Protein AF-A0A432FBJ6-F1 (afdb_monomer_lite)

Foldseek 3Di:
DVVVVVVVVLVVVVVVLVVVLQVLCVVVVHHDDDDPVVCCVPPPQDDDDDDDDDPVRVLVNVLVVLVVVLVVLVPDPDDPSRVVSSVVSNVSSVVVD

Radius of gyration: 14.7 Å; chains: 1; bounding box: 38×29×35 Å

Structure (mmCIF, N/CA/C/O backbone):
data_AF-A0A432FBJ6-F1
#
_entry.id   AF-A0A432FBJ6-F1
#
loop_
_atom_site.group_PDB
_atom_site.id
_atom_site.type_symbol
_atom_site.label_atom_id
_atom_site.label_alt_id
_atom_site.label_comp_id
_atom_site.label_asym_id
_atom_site.label_entity_id
_atom_site.label_seq_id
_atom_site.pdbx_PDB_ins_code
_atom_site.Cartn_x
_atom_site.Cartn_y
_atom_site.Cartn_z
_atom_site.occupancy
_atom_site.B_iso_or_equiv
_atom_site.auth_seq_id
_atom_site.auth_comp_id
_atom_site.auth_asym_id
_atom_site.auth_atom_id
_atom_site.pdbx_PDB_model_num
ATOM 1 N N . MET A 1 1 ? -23.189 3.263 8.863 1.00 60.72 1 MET A N 1
ATOM 2 C CA . MET A 1 1 ? -23.320 3.720 7.457 1.00 60.72 1 MET A CA 1
ATOM 3 C C . MET A 1 1 ? -22.281 4.771 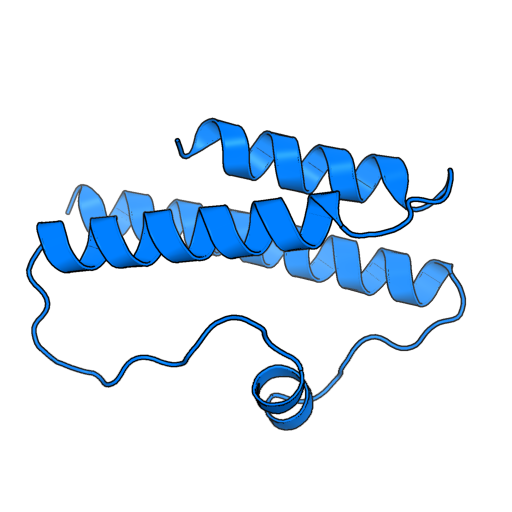7.073 1.00 60.72 1 MET A C 1
ATOM 5 O O . MET A 1 1 ? -21.656 4.575 6.045 1.00 60.72 1 MET A O 1
ATOM 9 N N . ALA A 1 2 ? -22.058 5.837 7.857 1.00 80.06 2 ALA A N 1
ATOM 10 C CA . ALA A 1 2 ? -21.057 6.865 7.520 1.00 80.06 2 ALA A CA 1
ATOM 11 C C . ALA A 1 2 ? -19.620 6.310 7.421 1.00 80.06 2 ALA A C 1
ATOM 13 O O . ALA A 1 2 ? -18.978 6.478 6.392 1.00 80.06 2 ALA A O 1
ATOM 14 N N . TYR A 1 3 ? -19.168 5.557 8.431 1.00 82.38 3 TYR A N 1
ATOM 15 C CA . TYR A 1 3 ? -17.827 4.955 8.433 1.00 82.38 3 TYR A CA 1
ATOM 16 C C . TYR A 1 3 ? -17.618 3.919 7.329 1.00 82.38 3 TYR A C 1
ATOM 18 O O . TYR A 1 3 ? -16.555 3.894 6.736 1.00 82.38 3 TYR A O 1
ATOM 26 N N . HIS A 1 4 ? -18.644 3.129 6.996 1.00 86.25 4 HIS A N 1
ATOM 27 C CA . HIS A 1 4 ? -18.567 2.159 5.901 1.00 86.25 4 HIS A CA 1
ATOM 28 C C . HIS A 1 4 ? -18.271 2.838 4.558 1.00 86.25 4 HIS A C 1
ATOM 30 O O . HIS A 1 4 ? -17.333 2.441 3.877 1.00 86.25 4 HIS A O 1
ATOM 36 N N . LYS A 1 5 ? -19.003 3.914 4.232 1.00 88.69 5 LYS A N 1
ATOM 37 C CA . LYS A 1 5 ? -18.757 4.702 3.016 1.00 88.69 5 LYS A CA 1
ATOM 38 C C . LYS A 1 5 ? -17.372 5.345 3.010 1.00 88.69 5 LYS A C 1
ATOM 40 O O . LYS A 1 5 ? -16.751 5.436 1.962 1.00 88.69 5 LYS A O 1
ATOM 45 N N . LEU A 1 6 ? -16.898 5.796 4.172 1.00 87.56 6 LEU A N 1
ATOM 46 C CA . LEU A 1 6 ? -15.572 6.395 4.301 1.00 87.56 6 LEU A CA 1
ATOM 47 C C . LEU A 1 6 ? -14.468 5.358 4.062 1.00 87.56 6 LEU A C 1
ATOM 49 O O . LEU A 1 6 ? -13.568 5.600 3.268 1.00 87.56 6 LEU A O 1
ATOM 53 N N . THR A 1 7 ? -14.566 4.186 4.692 1.00 89.25 7 THR A N 1
ATOM 54 C CA . THR A 1 7 ? -13.601 3.096 4.492 1.00 89.25 7 THR A CA 1
ATOM 55 C C . THR A 1 7 ? -13.638 2.536 3.072 1.00 89.25 7 THR A C 1
ATOM 57 O O . THR A 1 7 ? -12.599 2.160 2.543 1.00 89.25 7 THR A O 1
ATOM 60 N N . GLU A 1 8 ? -14.816 2.500 2.445 1.00 91.81 8 GLU A N 1
ATOM 61 C CA . GLU A 1 8 ? -14.994 2.061 1.057 1.00 91.81 8 GLU A CA 1
ATOM 62 C C . GLU A 1 8 ? -14.345 3.045 0.079 1.00 91.81 8 GLU A C 1
ATOM 64 O O . GLU A 1 8 ? -13.517 2.637 -0.725 1.00 91.81 8 GLU A O 1
ATOM 69 N N . ALA A 1 9 ? -14.612 4.347 0.219 1.00 90.50 9 ALA A N 1
ATOM 70 C CA . ALA A 1 9 ? -13.982 5.373 -0.612 1.00 90.50 9 ALA A CA 1
ATOM 71 C C . ALA A 1 9 ? -12.451 5.401 -0.449 1.00 90.50 9 ALA A C 1
ATOM 73 O O . ALA A 1 9 ? -11.724 5.591 -1.425 1.00 90.50 9 ALA A O 1
ATOM 74 N N . LEU A 1 10 ? -11.953 5.185 0.775 1.00 90.94 10 LEU A N 1
ATOM 75 C CA . LEU A 1 10 ? -10.519 5.056 1.029 1.00 90.94 10 LEU A CA 1
ATOM 76 C C . LEU A 1 10 ? -9.934 3.848 0.286 1.00 90.94 10 LEU A C 1
ATOM 78 O O . LEU A 1 10 ? -8.912 3.978 -0.382 1.00 90.94 10 LEU A O 1
ATOM 82 N N . TYR A 1 11 ? -10.591 2.690 0.378 1.00 91.38 11 TYR A N 1
ATOM 83 C CA . TYR A 1 11 ? -10.171 1.474 -0.314 1.00 91.38 11 TYR A CA 1
ATOM 84 C C . TYR A 1 11 ? -10.166 1.647 -1.840 1.00 91.38 11 TYR A C 1
ATOM 86 O O . TYR A 1 11 ? -9.180 1.302 -2.487 1.00 91.38 11 TYR A O 1
ATOM 94 N N . GLU A 1 12 ? -11.227 2.224 -2.409 1.00 93.19 12 GLU A N 1
ATOM 95 C CA . GLU A 1 12 ? -11.331 2.495 -3.849 1.00 93.19 12 GLU A CA 1
ATOM 96 C C . GLU A 1 12 ? -10.232 3.447 -4.343 1.00 93.19 12 GLU A C 1
ATOM 98 O O . GLU A 1 12 ? -9.643 3.226 -5.400 1.00 93.19 12 GLU A O 1
ATOM 103 N N . GLY A 1 13 ? -9.904 4.484 -3.569 1.00 91.06 13 GLY A N 1
ATOM 104 C CA . GLY A 1 13 ? -8.803 5.383 -3.913 1.00 91.06 13 GLY A CA 1
ATOM 105 C C . GLY A 1 13 ? -7.437 4.697 -3.838 1.00 91.06 13 GLY A C 1
ATOM 106 O O . GLY A 1 13 ? -6.620 4.835 -4.747 1.00 91.06 13 GLY A O 1
ATOM 107 N N . LEU A 1 14 ? -7.201 3.902 -2.789 1.00 90.31 14 LEU A N 1
ATOM 108 C CA . LEU A 1 14 ? -5.942 3.176 -2.615 1.00 90.31 14 LEU A CA 1
ATOM 109 C C . LEU A 1 14 ? -5.722 2.114 -3.694 1.00 90.31 14 LEU A C 1
ATOM 111 O O . LEU A 1 14 ? -4.590 1.947 -4.140 1.00 90.31 14 LEU A O 1
ATOM 115 N N . ILE A 1 15 ? -6.769 1.407 -4.129 1.00 90.56 15 ILE A N 1
ATOM 116 C CA . ILE A 1 15 ? -6.613 0.379 -5.163 1.00 90.56 15 ILE A CA 1
ATOM 117 C C . ILE A 1 15 ? -6.319 0.982 -6.541 1.00 90.56 15 ILE A C 1
ATOM 119 O O . ILE A 1 15 ? -5.569 0.384 -7.307 1.00 90.56 15 ILE A O 1
ATOM 123 N N . GLY A 1 16 ? -6.834 2.183 -6.833 1.00 91.31 16 GLY A N 1
ATOM 124 C CA . GLY A 1 16 ? -6.457 2.933 -8.034 1.00 91.31 16 GLY A CA 1
ATOM 125 C C . GLY A 1 16 ? -4.971 3.297 -8.027 1.00 91.31 16 GLY A C 1
ATOM 126 O O . GLY A 1 16 ? -4.241 2.954 -8.953 1.00 91.31 16 GLY A O 1
ATOM 127 N N . LEU A 1 17 ? -4.494 3.885 -6.925 1.00 90.75 17 LEU A N 1
ATOM 128 C CA . LEU A 1 17 ? -3.074 4.215 -6.753 1.00 90.75 17 LEU A CA 1
ATOM 129 C C . LEU A 1 17 ? -2.174 2.976 -6.791 1.00 90.75 17 LEU A C 1
ATOM 131 O O . LEU A 1 17 ? -1.043 3.034 -7.271 1.00 90.75 17 LEU A O 1
ATOM 135 N N . PHE A 1 18 ? -2.658 1.848 -6.275 1.00 90.44 18 PHE A N 1
ATOM 136 C CA . PHE A 1 18 ? -1.928 0.587 -6.293 1.00 90.44 18 PHE A CA 1
ATOM 137 C C . PHE A 1 18 ? -1.632 0.117 -7.724 1.00 90.44 18 PHE A C 1
ATOM 139 O O . PHE A 1 18 ? -0.497 -0.273 -8.011 1.00 90.44 18 PHE A O 1
ATOM 146 N N . ASP A 1 19 ? -2.623 0.190 -8.615 1.00 91.44 19 ASP A N 1
ATOM 147 C CA . ASP A 1 19 ? -2.464 -0.161 -10.028 1.00 91.44 19 ASP A CA 1
ATOM 148 C C . ASP A 1 19 ? -1.515 0.814 -10.737 1.00 91.44 19 ASP A C 1
ATOM 150 O O . ASP A 1 19 ? -0.534 0.395 -11.352 1.00 91.44 19 ASP A O 1
ATOM 154 N N . GLU A 1 20 ? -1.700 2.120 -10.536 1.00 92.50 20 GLU A N 1
ATOM 155 C CA . GLU A 1 20 ? -0.831 3.145 -11.122 1.00 92.50 20 GLU A CA 1
ATOM 156 C C . GLU A 1 20 ? 0.637 2.981 -10.698 1.00 92.50 20 GLU A C 1
ATOM 158 O O . GLU A 1 20 ? 1.554 3.081 -11.521 1.00 92.50 20 GLU A O 1
ATOM 163 N N . VAL A 1 21 ? 0.894 2.675 -9.422 1.00 91.31 21 VAL A N 1
ATOM 164 C CA . VAL A 1 21 ? 2.247 2.375 -8.933 1.00 91.31 21 VAL A CA 1
ATOM 165 C C . VAL A 1 21 ? 2.808 1.128 -9.622 1.00 91.31 21 VAL A C 1
ATOM 167 O O . VAL A 1 21 ? 3.968 1.142 -10.048 1.00 91.31 21 VAL A O 1
ATOM 170 N N . ALA A 1 22 ? 2.015 0.064 -9.773 1.00 92.00 22 ALA A N 1
ATOM 171 C CA . ALA A 1 22 ? 2.440 -1.153 -10.461 1.00 92.00 22 ALA A CA 1
ATOM 172 C C . ALA A 1 22 ? 2.775 -0.891 -11.941 1.00 92.00 22 ALA A C 1
ATOM 174 O O . ALA A 1 22 ? 3.836 -1.311 -12.416 1.00 92.00 22 ALA A O 1
ATOM 175 N N . GLU A 1 23 ? 1.949 -0.122 -12.651 1.00 90.94 23 GLU A N 1
ATOM 176 C CA . GLU A 1 23 ? 2.206 0.284 -14.034 1.00 90.94 23 GLU A CA 1
ATOM 177 C C . GLU A 1 23 ? 3.500 1.099 -14.160 1.00 90.94 23 GLU A C 1
ATOM 179 O O . GLU A 1 23 ? 4.323 0.848 -15.048 1.00 90.94 23 GLU A O 1
ATOM 184 N N . LYS A 1 24 ? 3.753 2.042 -13.240 1.00 89.88 24 LYS A N 1
ATOM 185 C CA . LYS A 1 24 ? 5.010 2.811 -13.224 1.00 89.88 24 LYS A CA 1
ATOM 186 C C . LYS A 1 24 ? 6.227 1.926 -12.977 1.00 89.88 24 LYS A C 1
ATOM 188 O O . LYS A 1 24 ? 7.294 2.202 -13.533 1.00 89.88 24 LYS A O 1
ATOM 193 N N . ILE A 1 25 ? 6.106 0.870 -12.173 1.00 89.19 25 ILE A N 1
ATOM 194 C CA . ILE A 1 25 ? 7.185 -0.110 -11.980 1.00 89.19 25 ILE A CA 1
ATOM 195 C C . ILE A 1 25 ? 7.483 -0.827 -13.306 1.00 89.19 25 ILE A C 1
ATOM 197 O O . ILE A 1 25 ? 8.652 -0.901 -13.698 1.00 89.19 25 ILE A O 1
ATOM 201 N N . ILE A 1 26 ? 6.448 -1.254 -14.035 1.00 90.62 26 ILE A N 1
ATOM 202 C CA . ILE A 1 26 ? 6.576 -1.915 -15.345 1.00 90.62 26 ILE A CA 1
ATOM 203 C C . ILE A 1 26 ? 7.227 -0.988 -16.381 1.00 90.62 26 ILE A C 1
ATOM 205 O O . ILE A 1 26 ? 8.174 -1.396 -17.054 1.00 90.62 26 ILE A O 1
ATOM 209 N N . ILE A 1 27 ? 6.791 0.276 -16.472 1.00 89.56 27 ILE A N 1
ATOM 210 C CA . ILE A 1 27 ? 7.360 1.281 -17.394 1.00 89.56 27 ILE A CA 1
ATOM 211 C C . ILE A 1 27 ? 8.861 1.487 -17.147 1.00 89.56 27 ILE A C 1
ATOM 213 O O . ILE A 1 27 ? 9.628 1.719 -18.081 1.00 89.56 27 ILE A O 1
ATOM 217 N N . ASN A 1 28 ? 9.307 1.361 -15.897 1.00 85.50 28 ASN A N 1
ATOM 218 C CA . ASN A 1 28 ? 10.720 1.447 -15.529 1.00 85.50 28 ASN A CA 1
ATOM 219 C C . ASN A 1 28 ? 11.491 0.124 -15.734 1.00 85.50 28 ASN A C 1
ATOM 221 O O . ASN A 1 28 ? 12.572 -0.042 -15.164 1.00 85.50 28 ASN A O 1
ATOM 225 N N . ASN A 1 29 ? 10.960 -0.812 -16.534 1.00 87.81 29 ASN A N 1
ATOM 226 C CA . ASN A 1 29 ? 11.519 -2.144 -16.795 1.00 87.81 29 ASN A CA 1
ATOM 227 C C . ASN A 1 29 ? 11.787 -2.957 -15.516 1.00 87.81 29 ASN A C 1
ATOM 229 O O . ASN A 1 29 ? 12.737 -3.741 -15.448 1.00 87.81 29 ASN A O 1
ATOM 233 N N . LYS A 1 30 ? 10.964 -2.760 -14.482 1.00 88.75 30 LYS A N 1
ATOM 234 C CA . LYS A 1 30 ? 10.981 -3.548 -13.246 1.00 88.75 30 LYS A CA 1
ATOM 235 C C . LYS A 1 30 ? 9.714 -4.388 -13.154 1.00 88.75 30 LYS A C 1
ATOM 237 O O . LYS A 1 30 ? 8.721 -4.115 -13.819 1.00 88.75 30 LYS A O 1
ATOM 242 N N . LEU A 1 31 ? 9.757 -5.416 -12.315 1.00 90.12 31 LEU A N 1
ATOM 243 C CA . LEU A 1 31 ? 8.628 -6.312 -12.099 1.00 90.12 31 LEU A CA 1
ATOM 244 C C . LEU A 1 31 ? 7.982 -5.984 -10.743 1.00 90.12 31 LEU A C 1
ATOM 246 O O . LEU A 1 31 ? 8.683 -6.067 -9.729 1.00 90.12 31 LEU A O 1
ATOM 250 N N . PRO A 1 32 ? 6.703 -5.565 -10.703 1.00 92.69 32 PRO A N 1
ATOM 251 C CA . PRO A 1 32 ? 5.980 -5.433 -9.444 1.00 92.69 32 PRO A CA 1
ATOM 252 C C . PRO A 1 32 ? 5.725 -6.820 -8.848 1.00 92.69 32 PRO A C 1
ATOM 254 O O . PRO A 1 32 ? 5.763 -7.826 -9.557 1.00 92.69 32 PRO A O 1
ATOM 257 N N . PHE A 1 33 ? 5.455 -6.884 -7.545 1.00 93.12 33 PHE A N 1
ATOM 258 C CA . PHE A 1 33 ? 5.011 -8.132 -6.925 1.00 93.12 33 PHE A CA 1
ATOM 259 C C . PHE A 1 33 ? 3.727 -8.626 -7.601 1.00 93.12 33 PHE A C 1
ATOM 261 O O . PHE A 1 33 ? 2.872 -7.830 -7.974 1.00 93.12 33 PHE A O 1
ATOM 268 N N . GLY A 1 34 ? 3.617 -9.938 -7.801 1.00 89.69 34 GLY A N 1
ATOM 269 C CA . GLY A 1 34 ? 2.516 -10.544 -8.556 1.00 89.69 34 GLY A CA 1
ATOM 270 C C . GLY A 1 34 ? 1.649 -11.480 -7.724 1.00 89.69 34 GLY A C 1
ATOM 271 O O . GLY A 1 34 ? 0.620 -11.956 -8.200 1.00 89.69 34 GLY A O 1
ATOM 272 N N . THR A 1 35 ? 2.056 -11.780 -6.490 1.00 92.62 35 THR A N 1
ATOM 273 C CA . THR A 1 35 ? 1.369 -12.737 -5.621 1.00 92.62 35 THR A CA 1
ATOM 274 C C . THR A 1 35 ? 1.105 -12.159 -4.237 1.00 92.62 35 THR A C 1
ATOM 276 O O . THR A 1 35 ? 1.911 -11.409 -3.690 1.00 92.62 35 THR A O 1
ATOM 279 N N . LEU A 1 36 ? 0.004 -12.580 -3.609 1.00 89.75 36 LEU A N 1
ATOM 280 C CA . LEU A 1 36 ? -0.313 -12.206 -2.224 1.00 89.75 36 LEU A CA 1
ATOM 281 C C . LEU A 1 36 ? 0.807 -12.591 -1.244 1.00 89.75 36 LEU A C 1
ATOM 283 O O . LEU A 1 36 ? 1.080 -11.854 -0.304 1.00 89.75 36 LEU A O 1
ATOM 287 N N . ALA A 1 37 ? 1.505 -13.704 -1.490 1.00 92.81 37 ALA A N 1
ATOM 288 C CA . ALA A 1 37 ? 2.634 -14.133 -0.668 1.00 92.81 37 ALA A CA 1
ATOM 289 C C . ALA A 1 37 ? 3.807 -13.137 -0.706 1.00 92.81 37 ALA A C 1
ATOM 291 O O . ALA A 1 37 ? 4.453 -12.903 0.315 1.00 92.81 37 ALA A O 1
ATOM 292 N N . GLU A 1 38 ? 4.080 -12.533 -1.866 1.00 92.69 38 GLU A N 1
ATOM 293 C CA . GLU A 1 38 ? 5.088 -11.478 -1.983 1.00 92.69 38 GLU A CA 1
ATOM 294 C C . GLU A 1 38 ? 4.658 -10.213 -1.242 1.00 92.69 38 GLU A C 1
ATOM 296 O O . GLU A 1 38 ? 5.486 -9.615 -0.558 1.00 92.69 38 GLU A O 1
ATOM 301 N N . TYR A 1 39 ? 3.379 -9.840 -1.302 1.00 91.38 39 TYR A N 1
ATOM 302 C CA . TYR A 1 39 ? 2.872 -8.697 -0.544 1.00 91.38 39 TYR A CA 1
ATOM 303 C C . TYR A 1 39 ? 2.960 -8.924 0.966 1.00 91.38 39 TYR A C 1
ATOM 305 O O . TYR A 1 39 ? 3.530 -8.091 1.658 1.00 91.38 39 TYR A O 1
ATOM 313 N N . ILE A 1 40 ? 2.516 -10.076 1.475 1.00 90.25 40 ILE A N 1
ATOM 314 C CA . ILE A 1 40 ? 2.609 -10.411 2.908 1.00 90.25 40 ILE A CA 1
ATOM 315 C C . ILE A 1 40 ? 4.065 -10.384 3.389 1.00 90.25 40 ILE A C 1
ATOM 317 O O . ILE A 1 40 ? 4.355 -9.924 4.488 1.00 90.25 40 ILE A O 1
ATOM 321 N N . LYS A 1 41 ? 5.003 -10.859 2.562 1.00 92.31 41 LYS A N 1
ATOM 322 C CA . LYS A 1 41 ? 6.426 -10.902 2.914 1.00 92.31 41 LYS A CA 1
ATOM 323 C C . LYS A 1 41 ? 7.096 -9.523 2.928 1.00 92.31 41 LYS A C 1
ATOM 325 O O . LYS A 1 41 ? 8.039 -9.336 3.693 1.00 92.31 41 LYS A O 1
ATOM 330 N N . ASN A 1 42 ? 6.685 -8.609 2.047 1.00 92.12 42 ASN A N 1
ATOM 331 C CA . ASN A 1 42 ? 7.371 -7.328 1.826 1.00 92.12 42 ASN A CA 1
ATOM 332 C C . ASN A 1 42 ? 6.588 -6.103 2.337 1.00 92.12 42 ASN A C 1
ATOM 334 O O . ASN A 1 42 ? 7.111 -4.992 2.281 1.00 92.12 42 ASN A O 1
ATOM 338 N N . SER A 1 43 ? 5.353 -6.284 2.809 1.00 91.88 43 SER A N 1
ATOM 339 C CA . SER A 1 43 ? 4.525 -5.220 3.381 1.00 91.88 43 SER A CA 1
ATOM 340 C C . SER A 1 43 ? 5.064 -4.764 4.738 1.00 91.88 43 SER A C 1
ATOM 342 O O . SER A 1 43 ? 5.488 -5.577 5.558 1.00 91.88 43 SER A O 1
ATOM 344 N N . SER A 1 44 ? 5.013 -3.455 4.987 1.00 90.19 44 SER A N 1
ATOM 345 C CA . SER A 1 44 ? 5.220 -2.856 6.312 1.00 90.19 44 SER A CA 1
ATOM 346 C C . SER A 1 44 ? 3.939 -2.817 7.158 1.00 90.19 44 SER A C 1
ATOM 348 O O . SER A 1 44 ? 4.018 -2.571 8.360 1.00 90.19 44 SER A O 1
ATOM 350 N N . LEU A 1 45 ? 2.776 -3.06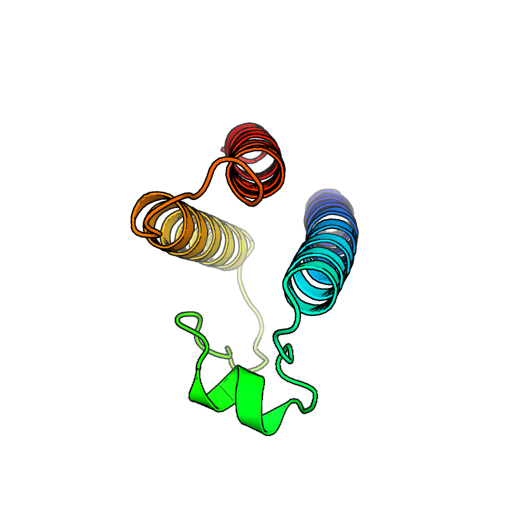5 6.546 1.00 91.12 45 LEU A N 1
ATOM 351 C CA . LEU A 1 45 ? 1.477 -3.159 7.212 1.00 91.12 45 LEU A CA 1
ATOM 352 C C . LEU A 1 45 ? 1.194 -4.597 7.661 1.00 91.12 45 LEU A C 1
ATOM 354 O O . LEU A 1 45 ? 1.503 -5.547 6.934 1.00 91.12 45 LEU A O 1
ATOM 358 N N . GLU A 1 46 ? 0.575 -4.742 8.833 1.00 87.88 46 GLU A N 1
ATOM 359 C CA . GLU A 1 46 ? 0.227 -6.032 9.437 1.00 87.88 46 GLU A CA 1
ATOM 360 C C . GLU A 1 46 ? -1.230 -6.418 9.150 1.00 87.88 46 GLU A C 1
ATOM 362 O O . GLU A 1 46 ? -2.144 -5.603 9.268 1.00 87.88 46 GLU A O 1
ATOM 367 N N . GLU A 1 47 ? -1.470 -7.695 8.838 1.00 89.19 47 GLU A N 1
ATOM 368 C CA . GLU A 1 47 ? -2.834 -8.218 8.764 1.00 89.19 47 GLU A CA 1
ATOM 369 C C . GLU A 1 47 ? -3.473 -8.284 10.154 1.00 89.19 47 GLU A C 1
ATOM 371 O O . GLU A 1 47 ? -2.912 -8.827 11.112 1.00 89.19 47 GLU A O 1
ATOM 376 N N . ILE A 1 48 ? -4.705 -7.793 10.250 1.00 89.75 48 ILE A N 1
ATOM 377 C CA . ILE A 1 48 ? -5.496 -7.84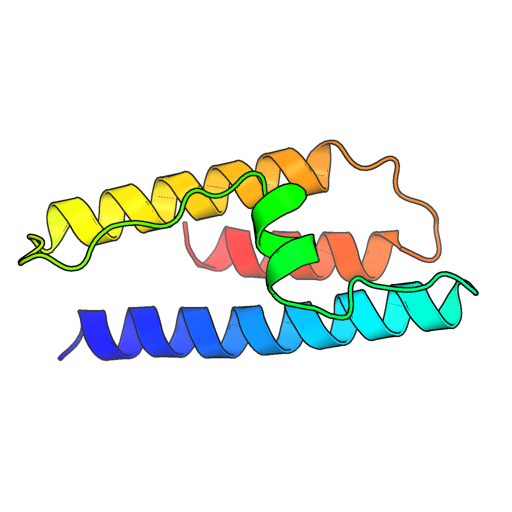9 11.475 1.00 89.75 48 ILE A CA 1
ATOM 378 C C . ILE A 1 48 ? -6.482 -9.020 11.437 1.00 89.75 48 ILE A C 1
ATOM 380 O O . ILE A 1 48 ? -7.067 -9.353 10.407 1.00 89.75 48 ILE A O 1
ATOM 384 N N . LYS A 1 49 ? -6.694 -9.667 12.587 1.00 91.25 49 LYS A N 1
ATOM 385 C CA . LYS A 1 49 ? -7.664 -10.765 12.701 1.00 91.25 49 LYS A CA 1
ATOM 386 C C . LYS A 1 49 ? -9.088 -10.227 12.711 1.00 91.25 49 LYS A C 1
ATOM 388 O O . LYS A 1 49 ? -9.378 -9.250 13.388 1.00 91.25 49 LYS A O 1
ATOM 393 N N . SER A 1 50 ? -10.009 -10.936 12.065 1.00 90.69 50 SER A N 1
ATOM 394 C CA . SER A 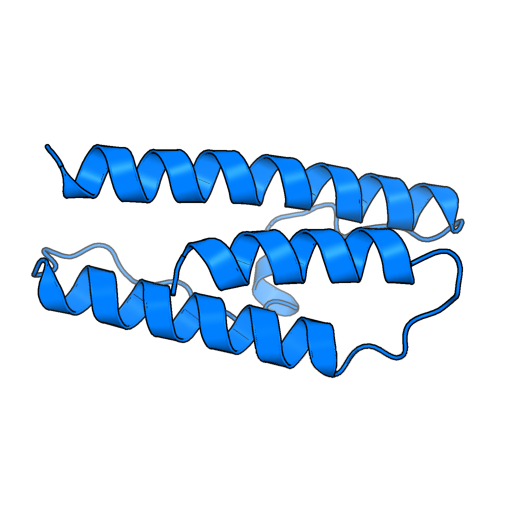1 50 ? -11.428 -10.597 12.159 1.00 90.69 50 SER A CA 1
ATOM 395 C C . SER A 1 50 ? -11.919 -10.698 13.609 1.00 90.69 50 SER A C 1
ATOM 397 O O . SER A 1 50 ? -11.815 -11.747 14.250 1.00 90.69 50 SER A O 1
ATOM 399 N N . LYS A 1 51 ? -12.441 -9.586 14.123 1.00 92.50 51 LYS A N 1
ATOM 400 C CA . LYS A 1 51 ? -13.151 -9.477 15.398 1.00 92.50 51 LYS A CA 1
ATOM 401 C C . LYS A 1 51 ? -14.145 -8.319 15.309 1.00 92.50 51 LYS A C 1
ATOM 403 O O . LYS A 1 51 ? -14.137 -7.558 14.343 1.00 92.50 51 LYS A O 1
ATOM 408 N N . ASN A 1 52 ? -14.975 -8.161 16.333 1.00 90.50 52 ASN A N 1
ATOM 409 C CA . ASN A 1 52 ? -15.749 -6.935 16.489 1.00 90.50 52 ASN A CA 1
ATOM 410 C C . ASN A 1 52 ? -14.804 -5.817 16.937 1.00 90.50 52 ASN A C 1
ATOM 412 O O . ASN A 1 52 ? -14.250 -5.892 18.033 1.00 90.50 52 ASN A O 1
ATOM 416 N N . TYR A 1 53 ? -14.620 -4.824 16.074 1.00 89.19 53 TYR A N 1
ATOM 417 C CA . TYR A 1 53 ? -13.871 -3.609 16.368 1.00 89.19 53 TYR A CA 1
ATOM 418 C C . TYR A 1 53 ? -14.834 -2.487 16.744 1.00 89.19 53 TYR A C 1
ATOM 420 O O . TYR A 1 53 ? -15.910 -2.362 16.150 1.00 89.19 53 TYR A O 1
ATOM 428 N N . SER A 1 54 ? -14.445 -1.661 17.713 1.00 91.62 54 SER A N 1
ATOM 429 C CA . SER A 1 54 ? -15.101 -0.378 17.941 1.00 91.62 54 SER A CA 1
ATOM 430 C C . SER A 1 54 ? -14.780 0.596 16.802 1.00 91.62 54 SER A C 1
ATOM 432 O O . SER A 1 54 ? -13.842 0.402 16.028 1.00 91.62 54 SER A O 1
ATOM 434 N N . THR A 1 55 ? -15.575 1.658 16.679 1.00 89.31 55 THR A N 1
ATOM 435 C CA . THR A 1 55 ? -15.343 2.669 15.634 1.00 89.31 55 THR A CA 1
ATOM 436 C C . THR A 1 55 ? -14.010 3.382 15.860 1.00 89.31 55 THR A C 1
ATOM 438 O O . THR A 1 55 ? -13.281 3.649 14.910 1.00 89.31 55 THR A O 1
ATOM 441 N N . GLU A 1 56 ? -13.680 3.640 17.123 1.00 89.50 56 GLU A N 1
ATOM 442 C CA . GLU A 1 56 ? -12.426 4.248 17.555 1.00 89.50 56 GLU A CA 1
ATOM 443 C C . GLU A 1 56 ? -11.236 3.356 17.184 1.00 89.50 56 GLU A C 1
ATOM 445 O O . GLU A 1 56 ? -10.302 3.842 16.554 1.00 89.50 56 GLU A O 1
ATOM 450 N N . GLU A 1 57 ? -11.309 2.045 17.463 1.00 90.19 57 GLU A N 1
ATOM 451 C CA . GLU A 1 57 ? -10.256 1.093 17.077 1.00 90.19 57 GLU A CA 1
ATOM 452 C C . GLU A 1 57 ? -10.019 1.092 15.558 1.00 90.19 57 GLU A C 1
ATOM 454 O O . GLU A 1 57 ? -8.874 1.095 15.112 1.00 90.19 57 GLU A O 1
ATOM 459 N N . VAL A 1 58 ? -11.086 1.105 14.748 1.00 90.69 58 VAL A N 1
ATOM 460 C CA . VAL A 1 58 ? -10.965 1.128 13.279 1.00 90.69 58 VAL A CA 1
ATOM 461 C C . VAL A 1 58 ? -10.264 2.399 12.805 1.00 90.69 58 VAL A C 1
ATOM 463 O O . VAL A 1 58 ? -9.357 2.327 11.978 1.00 90.69 58 VAL A O 1
ATOM 466 N N . VAL A 1 59 ? -10.666 3.561 13.324 1.00 90.19 59 VAL A N 1
ATOM 467 C CA . VAL A 1 59 ? -10.078 4.850 12.936 1.00 90.19 59 VAL A CA 1
ATOM 468 C C . VAL A 1 59 ? -8.608 4.927 13.353 1.00 90.19 59 VAL A C 1
ATOM 470 O O . VAL A 1 59 ? -7.775 5.349 12.556 1.00 90.19 59 VAL A O 1
ATOM 473 N N . GLU A 1 60 ? -8.267 4.476 14.561 1.00 91.31 60 GLU A N 1
ATOM 474 C CA . GLU A 1 60 ? -6.880 4.443 15.038 1.00 91.31 60 GLU A CA 1
ATOM 475 C C . GLU A 1 60 ? -5.986 3.549 14.171 1.00 91.31 60 GLU A C 1
ATOM 477 O O . GLU A 1 60 ? -4.870 3.950 13.834 1.00 91.31 60 GLU A O 1
ATOM 482 N N . ILE A 1 61 ? -6.479 2.369 13.774 1.00 92.00 61 ILE A N 1
ATOM 483 C CA . ILE A 1 61 ? -5.758 1.456 12.875 1.00 92.00 61 ILE A CA 1
ATOM 484 C C . ILE A 1 61 ? -5.514 2.129 11.521 1.00 92.00 61 ILE A C 1
ATOM 486 O O . ILE A 1 61 ? -4.375 2.189 11.069 1.00 92.00 61 ILE A O 1
ATOM 490 N N . ILE A 1 62 ? -6.552 2.709 10.914 1.00 91.44 62 ILE A N 1
ATOM 491 C CA . ILE A 1 62 ? -6.438 3.360 9.601 1.00 91.44 62 ILE A CA 1
ATOM 492 C C . ILE A 1 62 ? -5.455 4.535 9.644 1.00 91.44 62 ILE A C 1
ATOM 494 O O . ILE A 1 62 ? -4.599 4.648 8.770 1.00 91.44 62 ILE A O 1
ATOM 498 N N . ILE A 1 63 ? -5.530 5.395 10.666 1.00 91.25 63 ILE A N 1
ATOM 499 C CA . ILE A 1 63 ? -4.607 6.532 10.814 1.00 91.25 63 ILE A CA 1
ATOM 500 C C . ILE A 1 63 ? -3.166 6.042 10.973 1.00 91.25 63 ILE A C 1
ATOM 502 O O . ILE A 1 63 ? -2.243 6.633 10.407 1.00 91.25 63 ILE A O 1
ATOM 506 N N . LYS A 1 64 ? -2.954 4.974 11.748 1.00 92.44 64 LYS A N 1
ATOM 507 C CA . LYS A 1 64 ? -1.630 4.371 11.910 1.00 92.44 64 LYS A CA 1
ATOM 508 C C . LYS A 1 64 ? -1.098 3.861 10.570 1.00 92.44 64 LYS A C 1
ATOM 510 O O . LYS A 1 64 ? 0.033 4.192 10.218 1.00 92.44 64 LYS A O 1
ATOM 515 N N . ASP A 1 65 ? -1.911 3.131 9.816 1.00 92.81 65 ASP A N 1
ATOM 516 C CA . ASP A 1 65 ? -1.511 2.564 8.527 1.00 92.81 65 ASP A CA 1
ATOM 517 C C . ASP A 1 65 ? -1.209 3.664 7.500 1.00 92.81 65 ASP A C 1
ATOM 519 O O . ASP A 1 65 ? -0.167 3.624 6.844 1.00 92.81 65 ASP A O 1
ATOM 523 N N . ILE A 1 66 ? -2.043 4.709 7.425 1.00 90.88 66 ILE A N 1
ATOM 524 C CA . ILE A 1 66 ? -1.811 5.889 6.573 1.00 90.88 66 ILE A CA 1
ATOM 525 C C . ILE A 1 66 ? -0.457 6.535 6.892 1.00 90.88 66 ILE A C 1
ATOM 527 O O . ILE A 1 66 ? 0.315 6.833 5.977 1.00 90.88 66 ILE A O 1
ATOM 531 N N . LYS A 1 67 ? -0.126 6.706 8.178 1.00 91.50 67 LYS A N 1
ATOM 532 C CA . LYS A 1 67 ? 1.172 7.257 8.599 1.00 91.50 67 LYS A CA 1
ATOM 533 C C . LYS A 1 67 ? 2.333 6.362 8.185 1.00 91.50 67 LYS A C 1
ATOM 535 O O . LYS A 1 67 ? 3.315 6.865 7.647 1.00 91.50 67 LYS A O 1
ATOM 540 N N . THR A 1 68 ? 2.210 5.048 8.363 1.00 92.62 68 THR A N 1
ATOM 541 C CA . THR A 1 68 ? 3.240 4.092 7.934 1.00 92.62 68 THR A CA 1
ATOM 542 C C . THR A 1 68 ? 3.464 4.133 6.421 1.00 92.62 68 THR A C 1
ATOM 544 O O . THR A 1 68 ? 4.614 4.130 5.970 1.00 92.62 68 THR A O 1
ATOM 547 N N . VAL A 1 69 ? 2.401 4.233 5.614 1.00 90.69 69 VAL A N 1
ATOM 548 C CA . VAL A 1 69 ? 2.535 4.384 4.155 1.00 90.69 69 VAL A CA 1
ATOM 549 C C . VAL A 1 69 ? 3.200 5.718 3.809 1.00 90.69 69 VAL A C 1
ATOM 551 O O . VAL A 1 69 ? 4.142 5.736 3.019 1.00 90.69 69 VAL A O 1
ATOM 554 N N . LYS A 1 70 ? 2.783 6.822 4.438 1.00 90.25 70 LYS A N 1
ATOM 555 C CA . LYS A 1 70 ? 3.356 8.161 4.228 1.00 90.25 70 LYS A CA 1
ATOM 556 C C . LYS A 1 70 ? 4.856 8.198 4.532 1.00 90.25 70 LYS A C 1
ATOM 558 O O . LYS A 1 70 ? 5.641 8.649 3.701 1.00 90.25 70 LYS A O 1
ATOM 563 N N . GLU A 1 71 ? 5.271 7.650 5.672 1.00 91.56 71 GLU A N 1
ATOM 564 C 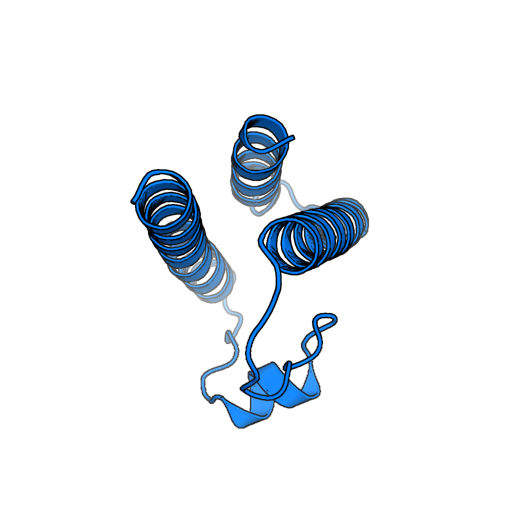CA . GLU A 1 71 ? 6.685 7.512 6.044 1.00 91.56 71 GLU A CA 1
ATOM 565 C C . GLU A 1 71 ? 7.460 6.657 5.034 1.00 91.56 71 GLU A C 1
ATOM 567 O O . GLU A 1 71 ? 8.563 7.023 4.619 1.00 91.56 71 GLU A O 1
ATOM 572 N N . THR A 1 72 ? 6.864 5.548 4.583 1.00 89.62 72 THR A N 1
ATOM 573 C CA . THR A 1 72 ? 7.467 4.673 3.571 1.00 89.62 72 THR A CA 1
ATOM 574 C C . THR A 1 72 ? 7.702 5.442 2.273 1.00 89.62 72 THR A C 1
ATOM 576 O O . THR A 1 72 ? 8.823 5.445 1.769 1.00 89.62 72 THR A O 1
ATOM 579 N N . VAL A 1 73 ? 6.694 6.158 1.769 1.00 88.69 73 VAL A N 1
ATOM 580 C CA . VAL A 1 73 ? 6.784 6.964 0.542 1.00 88.69 73 VAL A CA 1
ATOM 581 C C . VAL A 1 73 ? 7.844 8.060 0.667 1.00 88.69 73 VAL A C 1
ATOM 583 O O . VAL A 1 73 ? 8.676 8.203 -0.227 1.00 88.69 73 VAL A O 1
ATOM 586 N N . MET A 1 74 ? 7.890 8.772 1.797 1.00 87.62 74 MET A N 1
ATOM 587 C CA . MET A 1 74 ? 8.901 9.806 2.060 1.00 87.62 74 MET A CA 1
ATOM 588 C C . MET A 1 74 ? 10.328 9.246 2.152 1.00 87.62 74 MET A C 1
ATOM 590 O O . MET A 1 74 ? 11.290 9.954 1.858 1.00 87.62 74 MET A O 1
ATOM 594 N N . SER A 1 75 ? 10.487 7.980 2.546 1.00 88.19 75 SER A N 1
ATOM 595 C CA . SER A 1 75 ? 11.797 7.324 2.619 1.00 88.19 75 SER A CA 1
ATOM 596 C C . SER A 1 75 ? 12.349 6.883 1.254 1.00 88.19 75 SER A C 1
ATOM 598 O O . SER A 1 75 ? 13.548 6.605 1.125 1.00 88.19 75 SER A O 1
ATOM 600 N N . ILE A 1 76 ? 11.501 6.817 0.220 1.00 87.38 76 ILE A N 1
ATOM 601 C CA . ILE A 1 76 ? 11.908 6.392 -1.120 1.00 87.38 76 ILE A CA 1
ATOM 602 C C . ILE A 1 76 ? 12.777 7.482 -1.750 1.00 87.38 76 ILE A C 1
ATOM 604 O O . ILE A 1 76 ? 12.378 8.638 -1.879 1.00 87.38 76 ILE A O 1
ATOM 608 N N . LYS A 1 77 ? 13.970 7.102 -2.223 1.00 82.19 77 LYS A N 1
ATOM 609 C CA . LYS A 1 77 ? 14.791 7.978 -3.071 1.00 82.19 77 LYS A CA 1
ATOM 610 C C . LYS A 1 77 ? 14.096 8.169 -4.411 1.00 82.19 77 LYS A C 1
ATOM 612 O O . LYS A 1 77 ? 14.222 7.334 -5.309 1.00 82.19 77 LYS A O 1
ATOM 617 N N . ALA A 1 78 ? 13.353 9.258 -4.522 1.00 78.56 78 ALA A N 1
ATOM 618 C CA . ALA A 1 78 ? 12.593 9.555 -5.712 1.00 78.56 78 ALA A CA 1
ATOM 619 C C . ALA A 1 78 ? 13.504 9.831 -6.914 1.00 78.56 78 ALA A C 1
ATOM 621 O O . ALA A 1 78 ? 14.565 10.450 -6.820 1.00 78.56 78 ALA A O 1
ATOM 622 N N . THR A 1 79 ? 13.065 9.345 -8.068 1.00 80.94 79 THR A N 1
ATOM 623 C CA . THR A 1 79 ? 13.635 9.668 -9.375 1.00 80.94 79 THR A CA 1
ATOM 624 C C . THR A 1 79 ? 12.678 10.608 -10.107 1.00 80.94 79 THR A C 1
ATOM 626 O O . THR A 1 79 ? 11.485 10.583 -9.805 1.00 80.94 79 THR A O 1
ATOM 629 N N . PRO A 1 80 ? 13.128 11.389 -11.107 1.00 80.12 80 PRO A N 1
ATOM 630 C CA . PRO A 1 80 ? 12.240 12.284 -11.857 1.00 80.12 80 PRO A CA 1
ATOM 631 C C . PRO A 1 80 ? 11.007 11.585 -12.451 1.00 80.12 80 PRO A C 1
ATOM 633 O O . PRO A 1 80 ? 9.942 12.183 -12.544 1.00 80.12 80 PRO A O 1
ATOM 636 N N . SER A 1 81 ? 11.137 10.305 -12.812 1.00 80.44 81 SER A N 1
ATOM 637 C CA . SER A 1 81 ? 10.050 9.500 -13.379 1.00 80.44 81 SER A CA 1
ATOM 638 C C . SER A 1 81 ? 9.079 8.949 -12.330 1.00 80.44 81 SER A C 1
ATOM 640 O O . SER A 1 81 ? 7.928 8.672 -12.656 1.00 80.44 81 SER A O 1
ATOM 642 N N . SER A 1 82 ? 9.535 8.751 -11.088 1.00 83.81 82 SER A N 1
ATOM 643 C CA . SER A 1 82 ? 8.721 8.203 -9.995 1.00 83.81 82 SER A CA 1
ATOM 644 C C . SER A 1 82 ? 8.167 9.281 -9.065 1.00 83.81 82 SER A C 1
ATOM 646 O O . SER A 1 82 ? 7.178 9.034 -8.395 1.00 83.81 82 SER A O 1
ATOM 648 N N . GLN A 1 83 ? 8.771 10.470 -9.017 1.00 85.94 83 GLN A N 1
ATOM 649 C CA . GLN A 1 83 ? 8.316 11.573 -8.168 1.00 85.94 83 GLN A CA 1
ATOM 650 C C . GLN A 1 83 ? 6.827 11.911 -8.370 1.00 85.94 83 GLN A C 1
ATOM 652 O O . GLN A 1 83 ? 6.137 12.000 -7.362 1.00 85.94 83 GLN A O 1
ATOM 657 N N . PRO A 1 84 ? 6.285 12.002 -9.606 1.00 89.44 84 PRO A N 1
ATOM 658 C CA . PRO A 1 84 ? 4.887 12.389 -9.793 1.00 89.44 84 PRO A CA 1
ATOM 659 C C . PRO A 1 84 ? 3.896 11.427 -9.130 1.00 89.44 84 PRO A C 1
ATOM 661 O O . PRO A 1 84 ? 2.943 11.875 -8.507 1.00 89.44 84 PRO A O 1
ATOM 664 N N . ILE A 1 85 ? 4.148 10.113 -9.214 1.00 86.88 85 ILE A N 1
ATOM 665 C CA . ILE A 1 85 ? 3.271 9.110 -8.592 1.00 86.88 85 ILE A CA 1
ATOM 666 C C . ILE A 1 85 ? 3.440 9.086 -7.066 1.00 86.88 85 ILE A C 1
ATOM 668 O O . ILE A 1 85 ? 2.475 8.876 -6.341 1.00 86.88 85 ILE A O 1
ATOM 672 N N . LEU A 1 86 ? 4.648 9.349 -6.553 1.00 88.38 86 LEU A N 1
ATOM 673 C CA . LEU A 1 86 ? 4.868 9.465 -5.107 1.00 88.38 86 LEU A CA 1
ATOM 674 C C . LEU A 1 86 ? 4.153 10.699 -4.538 1.00 88.38 86 LEU A C 1
ATOM 676 O O . LEU A 1 86 ? 3.545 10.606 -3.475 1.00 88.38 86 LEU A O 1
ATOM 680 N N . ASP A 1 87 ? 4.180 11.822 -5.257 1.00 89.19 87 ASP A N 1
ATOM 681 C CA . ASP A 1 87 ? 3.463 13.041 -4.875 1.00 89.19 87 ASP A CA 1
ATOM 682 C C . ASP A 1 87 ? 1.947 12.827 -4.900 1.00 89.19 87 ASP A C 1
ATOM 684 O O . ASP A 1 87 ? 1.255 13.252 -3.981 1.00 89.19 87 ASP A O 1
ATOM 688 N N . GLU A 1 88 ? 1.426 12.123 -5.905 1.00 89.69 88 GLU A N 1
ATOM 689 C CA . GLU A 1 88 ? 0.005 11.784 -5.996 1.00 89.69 88 GLU A CA 1
ATOM 690 C C . GLU A 1 88 ? -0.465 10.917 -4.820 1.00 89.69 88 GLU A C 1
ATOM 692 O O . GLU A 1 88 ? -1.479 11.230 -4.189 1.00 89.69 88 GLU A O 1
ATOM 697 N N . VAL A 1 89 ? 0.321 9.900 -4.446 1.00 88.56 89 VAL A N 1
ATOM 698 C CA . VAL A 1 89 ? 0.054 9.083 -3.254 1.00 88.56 89 VAL A CA 1
ATOM 699 C C . VAL A 1 89 ? 0.063 9.947 -1.989 1.00 88.56 89 VAL A C 1
ATOM 701 O O . VAL A 1 89 ? -0.853 9.843 -1.176 1.00 88.56 89 VAL A O 1
ATOM 704 N N . LEU A 1 90 ? 1.044 10.839 -1.821 1.00 89.44 90 LEU A N 1
ATOM 705 C CA . LEU A 1 90 ? 1.098 11.740 -0.662 1.00 89.44 90 LEU A CA 1
ATOM 706 C C . LEU A 1 90 ? -0.103 12.690 -0.616 1.00 89.44 90 LEU A C 1
ATOM 708 O O . LEU A 1 90 ? -0.738 12.822 0.426 1.00 89.44 90 LEU A O 1
ATOM 712 N N . MET A 1 91 ? -0.466 13.298 -1.746 1.00 89.62 91 MET A N 1
ATOM 713 C CA . MET A 1 91 ? -1.623 14.189 -1.851 1.00 89.62 91 MET A CA 1
ATOM 714 C C . MET A 1 91 ? -2.944 13.472 -1.561 1.00 89.62 91 MET A C 1
ATOM 716 O O . MET A 1 91 ? -3.875 14.092 -1.046 1.00 89.62 91 MET A O 1
ATOM 720 N N . PHE A 1 92 ? -3.059 12.191 -1.919 1.00 89.62 92 PHE A N 1
ATOM 721 C CA . PHE A 1 92 ? -4.221 11.383 -1.569 1.00 89.62 92 PHE A CA 1
ATOM 722 C C . PHE A 1 92 ? -4.278 11.118 -0.063 1.00 89.62 92 PHE A C 1
ATOM 724 O O . PHE A 1 92 ? -5.328 11.336 0.539 1.00 89.62 92 PHE A O 1
ATOM 731 N N . LEU A 1 93 ? -3.161 10.707 0.548 1.00 85.44 93 LEU A N 1
ATOM 732 C CA . LEU A 1 93 ? -3.088 10.409 1.982 1.00 85.44 93 LEU A CA 1
ATOM 733 C C . LEU A 1 93 ? -3.304 11.660 2.849 1.00 85.44 93 LEU A C 1
ATOM 735 O O . LEU A 1 93 ? -4.022 11.585 3.841 1.00 85.44 93 LEU A O 1
ATOM 739 N N . ASP A 1 94 ? -2.778 12.819 2.443 1.00 85.50 94 ASP A N 1
ATOM 740 C CA . ASP A 1 94 ? -2.954 14.097 3.152 1.00 85.50 94 ASP A CA 1
ATOM 741 C C . ASP A 1 94 ? -4.412 14.579 3.182 1.00 85.50 94 ASP A C 1
ATOM 743 O O . ASP A 1 94 ? -4.793 15.347 4.059 1.00 85.50 94 ASP A O 1
ATOM 747 N N . LYS A 1 95 ? -5.254 14.135 2.240 1.00 81.38 95 LYS A N 1
ATOM 748 C CA . LYS A 1 95 ? -6.695 14.450 2.242 1.00 81.38 95 LYS A CA 1
ATOM 749 C C . LYS A 1 95 ? -7.496 13.612 3.242 1.00 81.38 95 LYS A C 1
ATOM 751 O O . LYS A 1 95 ? -8.688 13.871 3.401 1.00 81.38 95 LYS A O 1
ATOM 756 N N . GLN A 1 96 ?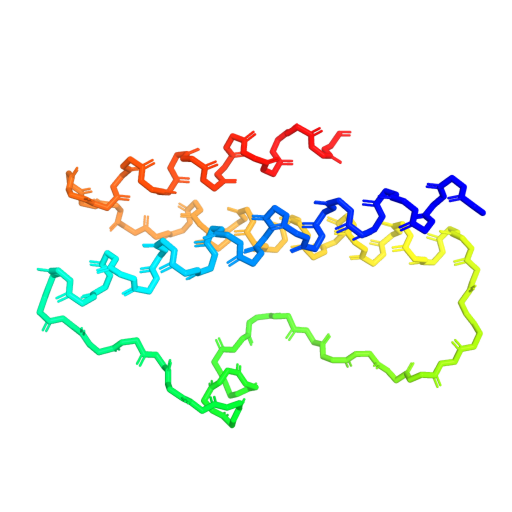 -6.880 12.589 3.833 1.00 76.00 96 GLN A N 1
ATOM 757 C CA . GLN A 1 96 ? -7.517 11.644 4.753 1.00 76.00 96 GLN A CA 1
ATOM 758 C C . GLN A 1 96 ? -7.092 11.863 6.219 1.00 76.00 96 GLN A C 1
ATOM 760 O O . GLN A 1 96 ? -7.626 11.182 7.095 1.00 76.00 96 GLN A O 1
ATOM 765 N N . GLU A 1 97 ? -6.152 12.788 6.478 1.00 58.66 97 GLU A N 1
ATOM 766 C CA . GLU A 1 97 ? -5.827 13.329 7.816 1.00 58.66 97 GLU A CA 1
ATOM 767 C C . GLU A 1 97 ? -6.786 14.465 8.215 1.00 58.66 97 GLU A C 1
ATOM 769 O O . GLU A 1 97 ? -7.142 14.519 9.416 1.00 58.66 97 GLU A O 1
#

pLDDT: mean 88.58, std 5.43, range [58.66, 93.19]

Secondary structure (DSSP, 8-state):
-HHHHHHHHHHHHHHHHHHHHHHHHHHTT-----SHHHHHHH-SSPPPPP----HHHHHHHHHHHHHHHHHHHHHS---TTTHHHHHHHHHHHHT--

Sequence (97 aa):
MAYHKLTEALYEGLIGLFDEVAEKIIINNKLPFGTLAEYIKNSSLEEIKSKNYSTEEVVEIIIKDIKTVKETVMSIKATPSSQPILDEVLMFLDKQE